Protein AF-A0A959HYN8-F1 (afdb_monomer_lite)

Secondary structure (DSSP, 8-state):
-HHHHHHHHHHHHHHHHTS-----TTHHHHHHHHHHHGGGS-HHHHHHHHHTHHHHHHHTTHHHHGGGTSTTTGGGG---GGGG--TT-TTS-SSHHHHHHHH--EEEE-TTSPEEEEEEE-TTSSS-EEE---TT--

Sequence (138 aa):
MKFTFLSGIAIILTLLCLQATRPTWGFFGHRRINRLAVFTLPPEMGAFFKKNIEYITEHAVDPDKRRYSTRHEAVRHYIDIDHWGTYPFPEVPRNWTDALIKYATVNLVTGRGDTLILHADTLGGAQPVFNFRDSESG

Foldseek 3Di:
DVVVVVVVVVVVVVVVVPPDPDPDDALVNLLVVQLVVLVVDDPVCNVVCVVCSVVSSNCSRVLVVCCPVDVPSVVVPDDPCVVQHDPVNPVDDPDPVVVCLQPPWDWDQDPVRDIAIWDQDPPPPDDTDTDGDGPPDD

pLDDT: mean 80.72, std 16.79, range [36.53, 98.31]

Radius of gyration: 27.03 Å; chains: 1; bounding box: 47×52×81 Å

Structure (mmCIF, N/CA/C/O backbone):
data_AF-A0A959HYN8-F1
#
_entry.id   AF-A0A959HYN8-F1
#
loop_
_atom_site.group_PDB
_atom_site.id
_atom_site.type_symbol
_atom_site.label_atom_id
_atom_site.label_alt_id
_atom_site.label_comp_id
_atom_site.label_asym_id
_atom_site.label_entity_id
_atom_site.label_seq_id
_atom_site.pdbx_PDB_ins_code
_atom_site.Cartn_x
_atom_site.Cartn_y
_atom_site.Cartn_z
_atom_site.occupancy
_atom_site.B_iso_or_equiv
_atom_site.auth_seq_id
_atom_site.auth_comp_id
_atom_site.auth_asym_id
_atom_site.auth_atom_id
_atom_site.pdbx_PDB_model_num
ATOM 1 N N . MET A 1 1 ? 23.048 23.778 43.380 1.00 58.38 1 MET A N 1
ATOM 2 C CA . MET A 1 1 ? 22.901 22.316 43.173 1.00 58.38 1 MET A CA 1
ATOM 3 C C . MET A 1 1 ? 21.459 21.844 42.949 1.00 58.38 1 MET A C 1
ATOM 5 O O . MET A 1 1 ? 21.280 20.987 42.101 1.00 58.38 1 MET A O 1
ATOM 9 N N . LYS A 1 2 ? 20.421 22.374 43.626 1.00 55.03 2 LYS A N 1
ATOM 10 C CA . LYS A 1 2 ? 19.020 21.931 43.405 1.00 55.03 2 LYS A CA 1
ATOM 11 C C . LYS A 1 2 ? 18.404 22.405 42.069 1.00 55.03 2 LYS A C 1
ATOM 13 O O . LYS A 1 2 ? 17.740 21.626 41.398 1.00 55.03 2 LYS A O 1
ATOM 18 N N . PHE A 1 3 ? 18.683 23.640 41.640 1.00 59.66 3 PHE A N 1
ATOM 19 C CA . PHE A 1 3 ? 18.139 24.211 40.391 1.00 59.66 3 PHE A CA 1
ATOM 20 C C . PHE A 1 3 ? 18.702 23.584 39.106 1.00 59.66 3 PHE A C 1
ATOM 22 O O . PHE A 1 3 ? 17.969 23.386 38.144 1.00 59.66 3 PHE A O 1
ATOM 29 N N . THR A 1 4 ? 19.982 23.205 39.095 1.00 65.75 4 THR A N 1
ATOM 30 C CA . THR A 1 4 ? 20.610 22.506 37.960 1.00 65.75 4 THR A CA 1
ATOM 31 C C . THR A 1 4 ? 20.060 21.088 37.788 1.00 65.75 4 THR A C 1
ATOM 33 O O . THR A 1 4 ? 19.936 20.610 36.666 1.00 65.75 4 THR A O 1
ATOM 36 N N . PHE A 1 5 ? 19.666 20.442 38.889 1.00 69.44 5 PHE A N 1
ATOM 37 C CA . PHE A 1 5 ? 19.056 19.112 38.883 1.00 69.44 5 PHE A CA 1
ATOM 38 C C . PHE A 1 5 ? 17.621 19.141 38.332 1.00 69.44 5 PHE A C 1
ATOM 40 O O . PHE A 1 5 ? 17.263 18.330 37.484 1.00 69.44 5 PHE A O 1
ATOM 47 N N . LEU A 1 6 ? 16.824 20.134 38.747 1.00 74.00 6 LEU A N 1
ATOM 48 C CA . LEU A 1 6 ? 15.472 20.372 38.224 1.00 74.00 6 LEU A CA 1
ATOM 49 C C . LEU A 1 6 ? 15.481 20.711 36.727 1.00 74.00 6 LEU A C 1
ATOM 51 O O . LEU A 1 6 ? 14.661 20.187 35.977 1.00 74.00 6 LEU A O 1
ATOM 55 N N . SER A 1 7 ? 16.439 21.530 36.286 1.00 75.25 7 SER A N 1
ATOM 56 C CA . SER A 1 7 ? 16.604 21.865 34.867 1.00 75.25 7 SER A CA 1
ATOM 57 C C . SER A 1 7 ? 17.009 20.640 34.032 1.00 75.25 7 SER A C 1
ATOM 59 O O . SER A 1 7 ? 16.455 20.408 32.962 1.00 75.25 7 SER A O 1
ATOM 61 N N . GLY A 1 8 ? 17.892 19.780 34.558 1.00 81.75 8 GLY A N 1
ATOM 62 C CA . GLY A 1 8 ? 18.250 18.510 33.917 1.00 81.75 8 GLY A CA 1
ATOM 63 C C . GLY A 1 8 ? 17.066 17.547 33.770 1.00 81.75 8 GLY A C 1
ATOM 64 O O . GLY A 1 8 ? 16.876 16.971 32.701 1.00 81.75 8 GLY A O 1
ATOM 65 N N . ILE A 1 9 ? 16.222 17.425 34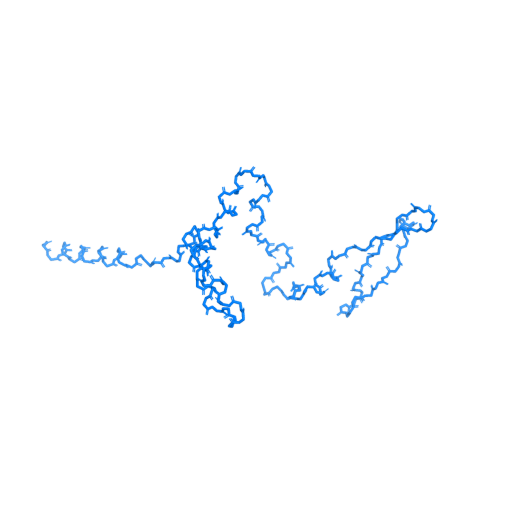.801 1.00 86.38 9 ILE A N 1
ATOM 66 C CA . ILE A 1 9 ? 14.994 16.612 34.744 1.00 86.38 9 ILE A CA 1
ATOM 67 C C . ILE A 1 9 ? 14.013 17.177 33.710 1.00 86.38 9 ILE A C 1
ATOM 69 O O . ILE A 1 9 ? 13.461 16.418 32.916 1.00 86.38 9 ILE A O 1
ATOM 73 N N . ALA A 1 10 ? 13.822 18.499 33.671 1.00 86.50 10 ALA A N 1
ATOM 74 C CA . ALA A 1 10 ? 12.942 19.144 32.698 1.00 86.50 10 ALA A CA 1
ATOM 75 C C . ALA A 1 10 ? 13.413 18.917 31.251 1.00 86.50 10 ALA A C 1
ATOM 77 O O . ALA A 1 10 ? 12.594 18.633 30.376 1.00 86.50 10 ALA A O 1
ATOM 78 N N . ILE A 1 11 ? 14.725 18.966 31.000 1.00 88.06 11 ILE A N 1
ATOM 79 C CA . ILE A 1 11 ? 15.310 18.673 29.683 1.00 88.06 11 ILE A CA 1
ATOM 80 C C . ILE A 1 11 ? 15.091 17.204 29.301 1.00 88.06 11 ILE A C 1
ATOM 82 O O . ILE A 1 11 ? 14.666 16.928 28.182 1.00 88.06 11 I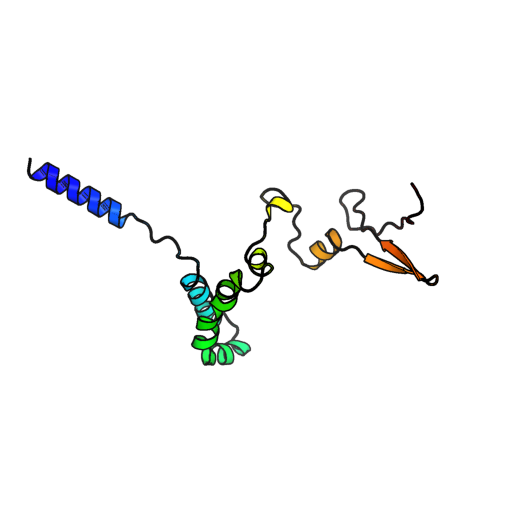LE A O 1
ATOM 86 N N . ILE A 1 12 ? 15.306 16.261 30.225 1.00 87.12 12 ILE A N 1
ATOM 87 C CA . ILE A 1 12 ? 15.072 14.826 29.984 1.00 87.12 12 ILE A CA 1
ATOM 88 C C . ILE A 1 12 ? 13.594 14.548 29.676 1.00 87.12 12 ILE A C 1
ATOM 90 O O . ILE A 1 12 ? 13.293 13.843 28.716 1.00 87.12 12 ILE A O 1
ATOM 94 N N . LEU A 1 13 ? 12.669 15.134 30.442 1.00 84.19 13 LEU A N 1
ATOM 95 C CA . LEU A 1 13 ? 11.226 15.000 30.208 1.00 84.19 13 LEU A CA 1
ATOM 96 C C . LEU A 1 13 ? 10.804 15.606 28.866 1.00 84.19 13 LEU A C 1
ATOM 98 O O . LEU A 1 13 ? 9.992 15.023 28.151 1.00 84.19 13 LEU A O 1
ATOM 102 N N . THR A 1 14 ? 11.397 16.738 28.489 1.00 81.38 14 THR A N 1
ATOM 103 C CA . THR A 1 14 ? 11.157 17.373 27.189 1.00 81.38 14 THR A CA 1
ATOM 104 C C . THR A 1 14 ? 11.668 16.486 26.050 1.00 81.38 14 THR A C 1
ATOM 106 O O . THR A 1 14 ? 10.930 16.228 25.106 1.00 81.38 14 THR A O 1
ATOM 109 N N . LEU A 1 15 ? 12.877 15.926 26.160 1.00 81.12 15 LEU A N 1
ATOM 110 C CA . LEU A 1 15 ? 13.441 14.999 25.168 1.00 81.12 15 LEU A CA 1
ATOM 111 C C . LEU A 1 15 ? 12.642 13.689 25.041 1.00 81.12 15 LEU A C 1
ATOM 113 O O . LEU A 1 15 ? 12.511 13.164 23.938 1.00 81.12 15 LEU A O 1
ATOM 117 N N . LEU A 1 16 ? 12.074 13.181 26.140 1.00 79.38 16 LEU A N 1
ATOM 118 C CA . LEU A 1 16 ? 11.159 12.033 26.132 1.00 79.38 16 LEU A CA 1
ATOM 119 C C . LEU A 1 16 ? 9.838 12.356 25.418 1.00 79.38 16 LEU A C 1
ATOM 121 O O . LEU A 1 16 ? 9.371 11.550 24.618 1.00 79.38 16 LEU A O 1
ATOM 125 N N . CYS A 1 17 ? 9.268 13.543 25.642 1.00 74.62 17 CYS A N 1
ATOM 126 C CA . CYS A 1 17 ? 8.079 14.011 24.920 1.00 74.62 17 CYS A CA 1
ATOM 127 C C . CYS A 1 17 ? 8.343 14.292 23.430 1.00 74.62 17 CYS A C 1
ATOM 129 O O . CYS A 1 17 ? 7.424 14.187 22.621 1.00 74.62 17 CYS A O 1
ATOM 131 N N . LEU A 1 18 ? 9.583 14.625 23.050 1.00 68.81 18 LEU A N 1
ATOM 132 C CA . LEU A 1 18 ? 9.992 14.825 21.654 1.00 68.81 18 LEU A CA 1
ATOM 133 C C . LEU A 1 18 ? 10.227 13.517 20.885 1.00 68.81 18 LEU A C 1
ATOM 135 O O . LEU A 1 18 ? 10.558 13.572 19.697 1.00 68.81 18 LEU A O 1
ATOM 139 N N . GLN A 1 19 ? 10.032 12.345 21.501 1.00 66.56 19 GLN A N 1
ATOM 140 C CA . GLN A 1 19 ? 9.941 11.100 20.742 1.00 66.56 19 GLN A CA 1
ATOM 141 C C . GLN A 1 19 ? 8.653 11.112 19.917 1.00 66.56 19 GLN A C 1
ATOM 143 O O . GLN A 1 19 ? 7.597 10.647 20.338 1.00 66.56 19 GLN A O 1
ATOM 148 N N . ALA A 1 20 ? 8.768 11.705 18.730 1.00 60.47 20 ALA A N 1
ATOM 149 C CA . ALA A 1 20 ? 7.727 11.803 17.734 1.00 60.47 20 ALA A CA 1
ATOM 150 C C . ALA A 1 20 ? 7.030 10.451 17.566 1.00 60.47 20 ALA A C 1
ATOM 152 O O . ALA A 1 20 ? 7.676 9.411 17.397 1.00 60.47 20 ALA A O 1
ATOM 153 N N . THR A 1 21 ? 5.701 10.488 17.589 1.00 62.69 21 THR A N 1
ATOM 154 C CA . THR A 1 21 ? 4.819 9.378 17.251 1.00 62.69 21 THR A CA 1
ATOM 155 C C . THR A 1 21 ? 5.088 8.960 15.810 1.00 62.69 21 THR A C 1
ATOM 157 O O . THR A 1 21 ? 4.474 9.444 14.861 1.00 62.69 21 THR A O 1
ATOM 160 N N . ARG A 1 22 ? 6.068 8.073 15.615 1.00 59.81 22 ARG A N 1
ATOM 161 C CA . ARG A 1 22 ? 6.304 7.472 14.305 1.00 59.81 22 ARG A CA 1
ATOM 162 C C . ARG A 1 22 ? 5.004 6.787 13.881 1.00 59.81 22 ARG A C 1
ATOM 164 O O . ARG A 1 22 ? 4.405 6.110 14.720 1.00 59.81 22 ARG A O 1
ATOM 171 N N . PRO A 1 23 ? 4.555 6.939 12.623 1.00 59.59 23 PRO A N 1
ATOM 172 C CA . PRO A 1 23 ? 3.427 6.166 12.130 1.00 59.59 23 PRO A CA 1
ATOM 173 C C . PRO A 1 23 ? 3.724 4.687 12.376 1.00 59.59 23 PRO A C 1
ATOM 175 O O . PRO A 1 23 ? 4.703 4.134 11.870 1.00 59.59 23 PRO A O 1
ATOM 178 N N . THR A 1 24 ? 2.920 4.069 13.236 1.00 65.56 24 THR A N 1
ATOM 179 C CA . THR A 1 24 ? 3.062 2.665 13.595 1.00 65.56 24 THR A CA 1
ATOM 180 C C . THR A 1 24 ? 2.480 1.828 12.466 1.00 65.56 24 THR A C 1
ATOM 182 O O . 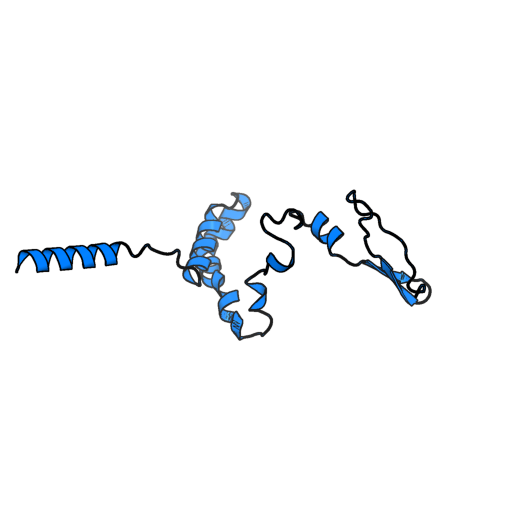THR A 1 24 ? 1.294 1.499 12.420 1.00 65.56 24 THR A O 1
ATOM 185 N N . TRP A 1 25 ? 3.342 1.515 11.505 1.00 73.31 25 TRP A N 1
ATOM 186 C CA . TRP A 1 25 ? 3.092 0.473 10.517 1.00 73.31 25 TRP A CA 1
ATOM 187 C C . TRP A 1 25 ? 3.020 -0.910 11.189 1.00 73.31 25 TRP A C 1
ATOM 189 O O . TRP A 1 25 ? 3.311 -1.065 12.378 1.00 73.31 25 TRP A O 1
ATOM 199 N N . GLY A 1 26 ? 2.586 -1.921 10.437 1.00 84.44 26 GLY A N 1
ATOM 200 C CA . GLY A 1 26 ? 2.248 -3.247 10.956 1.00 84.44 26 GLY A CA 1
ATOM 201 C C . GLY A 1 26 ? 0.748 -3.386 11.205 1.00 84.44 26 GLY A C 1
ATOM 202 O O . GLY A 1 26 ? -0.064 -2.693 10.587 1.00 84.44 26 GLY A O 1
ATOM 203 N N . PHE A 1 27 ? 0.352 -4.278 12.114 1.00 90.81 27 PHE A N 1
ATOM 204 C CA . PHE A 1 27 ? -1.052 -4.690 12.230 1.00 90.81 27 PHE A CA 1
ATOM 205 C C . PHE A 1 27 ? -2.021 -3.534 12.504 1.00 90.81 27 PHE A C 1
ATOM 207 O O . PHE A 1 27 ? -3.132 -3.508 11.974 1.00 90.81 27 PHE A O 1
ATOM 214 N N . PHE A 1 28 ? -1.598 -2.555 13.303 1.00 92.19 28 PHE A N 1
ATOM 215 C CA . PHE A 1 28 ? -2.391 -1.358 13.567 1.00 92.19 28 PHE A CA 1
ATOM 216 C C . PHE A 1 28 ? -2.600 -0.514 12.302 1.00 92.19 28 PHE A C 1
ATOM 218 O O . PHE A 1 28 ? -3.735 -0.148 11.999 1.00 92.19 28 PHE A O 1
ATOM 225 N N . GLY A 1 29 ? -1.530 -0.251 11.545 1.00 92.88 29 GLY A N 1
ATOM 226 C CA . GLY A 1 29 ? -1.584 0.516 10.301 1.00 92.88 29 GLY A CA 1
ATOM 227 C C . GLY A 1 29 ? -2.518 -0.118 9.270 1.00 92.88 29 GLY A C 1
ATOM 228 O O . GLY A 1 29 ? -3.427 0.551 8.779 1.00 92.88 29 GLY A O 1
ATOM 229 N N . HIS A 1 30 ? -2.376 -1.424 9.021 1.00 94.19 30 HIS A N 1
ATOM 230 C CA . HIS A 1 30 ? -3.240 -2.158 8.086 1.00 94.19 30 HIS A CA 1
ATOM 231 C C . HIS A 1 30 ? -4.724 -2.064 8.464 1.00 94.19 30 HIS A C 1
ATOM 233 O O . HIS A 1 30 ? -5.561 -1.752 7.611 1.00 94.19 30 HIS A O 1
ATOM 239 N N . ARG A 1 31 ? -5.046 -2.252 9.753 1.00 95.94 31 ARG A N 1
ATOM 240 C CA . ARG A 1 31 ? -6.408 -2.095 10.291 1.00 95.94 31 ARG A CA 1
ATOM 241 C C . ARG A 1 31 ? -6.924 -0.672 10.102 1.00 95.94 31 ARG A C 1
ATOM 243 O O . ARG A 1 31 ? -8.036 -0.470 9.618 1.00 95.94 31 ARG A O 1
ATOM 250 N N . ARG A 1 32 ? -6.120 0.327 10.476 1.00 95.50 32 ARG A N 1
ATOM 251 C CA . ARG A 1 32 ? -6.519 1.737 10.433 1.00 95.50 32 ARG A CA 1
ATOM 252 C C . ARG A 1 32 ? -6.792 2.201 9.005 1.00 95.50 32 ARG A C 1
ATOM 254 O O . ARG A 1 32 ? -7.814 2.846 8.789 1.00 95.50 32 ARG A O 1
ATOM 261 N N . ILE A 1 33 ? -5.927 1.850 8.054 1.00 95.75 33 ILE A N 1
ATOM 262 C CA . ILE A 1 33 ? -6.091 2.198 6.637 1.00 95.75 33 ILE A CA 1
ATOM 263 C C . ILE A 1 33 ? -7.369 1.572 6.079 1.00 95.75 33 ILE A C 1
ATOM 265 O O . ILE A 1 33 ? -8.195 2.295 5.531 1.00 95.75 33 ILE A O 1
ATOM 269 N N . ASN A 1 34 ? -7.585 0.267 6.284 1.00 97.12 34 ASN A N 1
ATOM 270 C CA . ASN A 1 34 ? -8.786 -0.411 5.781 1.00 97.12 34 ASN A CA 1
ATOM 271 C C . ASN A 1 34 ? -10.070 0.177 6.376 1.00 97.12 34 ASN A C 1
ATOM 273 O O . ASN A 1 34 ? -11.021 0.441 5.643 1.00 97.12 34 ASN A O 1
ATOM 277 N N . ARG A 1 35 ? -10.085 0.470 7.684 1.00 97.56 35 ARG A N 1
ATOM 278 C CA . ARG A 1 35 ? -11.242 1.107 8.328 1.00 97.56 35 ARG A CA 1
ATOM 279 C C . ARG A 1 35 ? -11.545 2.479 7.727 1.00 97.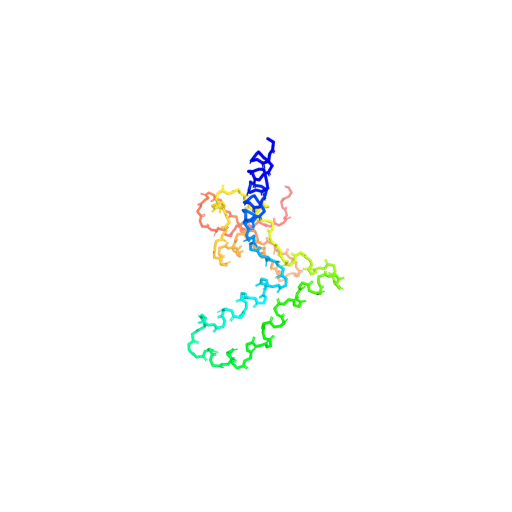56 35 ARG A C 1
ATOM 281 O O . ARG A 1 35 ? -12.707 2.800 7.507 1.00 97.56 35 ARG A O 1
ATOM 288 N N . LEU A 1 36 ? -10.519 3.296 7.481 1.00 97.62 36 LEU A N 1
ATOM 289 C CA . LEU A 1 36 ? -10.693 4.636 6.917 1.00 97.62 36 LEU A CA 1
ATOM 290 C C . LEU A 1 36 ? -11.090 4.603 5.436 1.00 97.62 36 LEU A C 1
ATOM 292 O O . LEU A 1 36 ? -11.925 5.406 5.028 1.00 97.62 36 LEU A O 1
ATOM 296 N N . ALA A 1 37 ? -10.568 3.650 4.660 1.00 97.56 37 ALA A N 1
ATOM 297 C CA . ALA A 1 37 ? -10.896 3.480 3.244 1.00 97.56 37 ALA A CA 1
ATOM 298 C C . ALA A 1 37 ? -12.399 3.254 3.010 1.00 97.56 37 ALA A C 1
ATOM 300 O O . ALA A 1 37 ? -12.956 3.745 2.034 1.00 97.56 37 ALA A O 1
ATOM 301 N N . VAL A 1 38 ? -13.103 2.598 3.940 1.00 98.00 38 VAL A N 1
ATOM 302 C CA . VAL A 1 38 ? -14.565 2.422 3.854 1.00 98.00 38 VAL A CA 1
ATOM 303 C C . VAL A 1 38 ? -15.316 3.761 3.786 1.00 98.00 38 VAL A C 1
ATOM 305 O O . VAL A 1 38 ? -16.376 3.845 3.164 1.00 98.00 38 VAL A O 1
ATOM 308 N N . PHE A 1 39 ? -14.775 4.826 4.382 1.00 97.31 39 PHE A N 1
ATOM 309 C CA . PHE A 1 39 ? -15.385 6.159 4.354 1.00 97.31 39 PHE A CA 1
ATOM 310 C C . PHE A 1 39 ? -15.050 6.965 3.094 1.00 97.31 39 PHE A C 1
ATOM 312 O O . PHE A 1 39 ? -15.669 8.003 2.878 1.00 97.31 39 PHE A O 1
ATOM 319 N N . THR A 1 40 ? -14.116 6.495 2.264 1.00 97.56 40 THR A N 1
ATOM 320 C CA . THR A 1 40 ? -13.759 7.126 0.982 1.00 97.56 40 THR A CA 1
ATOM 321 C C . THR A 1 40 ? -14.443 6.456 -0.211 1.00 97.56 40 THR A C 1
ATOM 323 O O . THR A 1 40 ? -14.209 6.853 -1.349 1.00 97.56 40 THR A O 1
ATOM 326 N N . LEU A 1 41 ? -15.253 5.419 0.028 1.00 97.31 41 LEU A N 1
ATOM 327 C CA . LEU A 1 41 ? -15.970 4.696 -1.019 1.00 97.31 41 LEU A CA 1
ATOM 328 C C . LEU A 1 41 ? -17.158 5.502 -1.565 1.00 97.31 41 LEU A C 1
ATOM 330 O O . LEU A 1 41 ? -17.803 6.235 -0.806 1.00 97.31 41 LEU A O 1
ATOM 334 N N . PRO A 1 42 ? -17.501 5.316 -2.853 1.00 97.50 42 PRO A N 1
ATOM 335 C CA . PRO A 1 42 ? -18.691 5.918 -3.436 1.00 97.50 42 PRO A CA 1
ATOM 336 C C . PRO A 1 42 ? -19.973 5.360 -2.778 1.00 97.50 42 PRO A C 1
ATOM 338 O O . PRO A 1 42 ? -19.955 4.238 -2.246 1.00 97.50 42 PRO A O 1
ATOM 341 N N . PRO A 1 43 ? -21.090 6.115 -2.770 1.00 94.06 43 PRO A N 1
ATOM 342 C CA . PRO A 1 43 ? -22.315 5.745 -2.053 1.00 94.06 43 PRO A CA 1
ATOM 343 C C . PRO A 1 43 ? -22.862 4.353 -2.397 1.00 94.06 43 PRO A C 1
ATOM 345 O O . PRO A 1 43 ? -23.327 3.643 -1.504 1.00 94.06 43 PRO A O 1
ATOM 348 N N . GLU A 1 44 ? -22.744 3.943 -3.660 1.00 96.12 44 GLU A N 1
ATOM 349 C CA . GLU A 1 44 ? -23.224 2.667 -4.200 1.00 96.12 44 GLU A CA 1
ATOM 350 C C . GLU A 1 44 ? -22.530 1.465 -3.542 1.00 96.12 44 GLU A C 1
ATOM 352 O O . GLU A 1 44 ? -23.135 0.410 -3.365 1.00 96.12 44 GLU A O 1
ATOM 357 N N . MET A 1 45 ? -21.268 1.628 -3.128 1.00 95.94 45 MET A N 1
ATOM 358 C CA . MET A 1 45 ? -20.487 0.597 -2.435 1.00 95.94 45 MET A CA 1
ATOM 359 C C . MET A 1 45 ? -20.488 0.796 -0.915 1.00 95.94 45 MET A C 1
ATOM 361 O O . MET A 1 45 ? -20.437 -0.171 -0.149 1.00 95.94 45 MET A O 1
ATOM 365 N N . GLY A 1 46 ? -20.551 2.049 -0.457 1.00 95.62 46 GLY A N 1
ATOM 366 C CA . GLY A 1 46 ? -20.346 2.419 0.941 1.00 95.62 46 GLY A CA 1
ATOM 367 C C . GLY A 1 46 ? -21.305 1.730 1.915 1.00 95.62 46 GLY A C 1
ATOM 368 O O . GLY A 1 46 ? -20.882 1.351 3.005 1.00 95.62 46 GLY A O 1
ATOM 369 N N . ALA A 1 47 ? -22.569 1.515 1.533 1.00 95.81 47 ALA A N 1
ATOM 370 C CA . ALA A 1 47 ? -23.552 0.839 2.387 1.00 95.81 47 ALA A CA 1
ATOM 371 C C . ALA A 1 47 ? -23.121 -0.593 2.760 1.00 95.81 47 ALA A C 1
ATOM 373 O O . ALA A 1 47 ? -23.180 -0.978 3.930 1.00 95.81 47 ALA A O 1
ATOM 374 N N . PHE A 1 48 ? -22.626 -1.361 1.784 1.00 97.44 48 PHE A N 1
ATOM 375 C CA . PHE A 1 48 ? -22.152 -2.727 2.003 1.00 97.44 48 PHE A CA 1
ATOM 376 C C . PHE A 1 48 ? -20.907 -2.758 2.897 1.00 97.44 48 PHE A C 1
ATOM 378 O O . PHE A 1 48 ? -20.860 -3.506 3.874 1.00 97.44 48 PHE A O 1
ATOM 385 N N . PHE A 1 49 ? -19.907 -1.925 2.604 1.00 98.12 49 PHE A N 1
ATOM 386 C CA . PHE A 1 49 ? -18.644 -1.944 3.344 1.00 98.12 49 PHE A CA 1
ATOM 387 C C . PHE A 1 49 ? -18.770 -1.376 4.759 1.00 98.12 49 PHE A C 1
ATOM 389 O O . PHE A 1 49 ? -18.146 -1.906 5.673 1.00 98.12 49 PHE A O 1
ATOM 396 N N . LYS A 1 50 ? -19.621 -0.364 4.982 1.00 97.50 50 LYS A N 1
ATOM 397 C CA . LYS A 1 50 ? -19.904 0.152 6.333 1.00 97.50 50 LYS A CA 1
ATOM 398 C C . LYS A 1 50 ? -20.559 -0.902 7.220 1.00 97.50 50 LYS A C 1
ATOM 400 O O . LYS A 1 50 ? -20.201 -1.000 8.386 1.00 97.50 50 LYS A O 1
ATOM 405 N N . LYS A 1 51 ? -21.467 -1.720 6.672 1.00 97.88 51 LYS A N 1
ATOM 406 C CA . LYS A 1 51 ? -22.089 -2.837 7.405 1.00 97.88 51 LYS A CA 1
ATOM 407 C C . LYS A 1 51 ? -21.072 -3.907 7.832 1.00 97.88 51 LYS A C 1
ATOM 409 O O . LYS A 1 51 ? -21.301 -4.589 8.822 1.00 97.88 51 LYS A O 1
ATOM 414 N N . ASN A 1 52 ? -19.968 -4.050 7.096 1.00 98.25 52 ASN A N 1
ATOM 415 C CA . ASN A 1 52 ? -18.942 -5.077 7.312 1.00 98.25 52 ASN A CA 1
ATOM 416 C C . ASN A 1 52 ? -17.590 -4.484 7.752 1.00 98.25 52 ASN A C 1
ATOM 418 O O . ASN A 1 52 ? -16.540 -5.105 7.563 1.00 98.25 52 ASN A O 1
ATOM 422 N N . ILE A 1 53 ? -17.591 -3.266 8.303 1.00 98.25 53 ILE A N 1
ATOM 423 C CA . ILE A 1 53 ? -16.360 -2.509 8.545 1.00 98.25 53 ILE A CA 1
ATOM 424 C C . ILE A 1 53 ? -15.474 -3.170 9.606 1.00 98.25 53 ILE A C 1
ATOM 426 O O . ILE A 1 53 ? -14.251 -3.142 9.481 1.00 98.25 53 ILE A O 1
ATOM 430 N N . GLU A 1 54 ? -16.051 -3.814 10.619 1.00 98.31 54 GLU A N 1
ATOM 431 C CA . GLU A 1 54 ? -15.319 -4.595 11.621 1.00 98.31 54 GLU A CA 1
ATOM 432 C C . GLU A 1 54 ? -14.588 -5.775 10.973 1.00 98.31 54 GLU A C 1
ATOM 434 O O . GLU A 1 54 ? -13.382 -5.916 11.171 1.00 98.31 54 GLU A O 1
ATOM 439 N N . TYR A 1 55 ? -15.285 -6.547 10.132 1.00 98.25 55 TYR A N 1
ATOM 440 C CA . TYR A 1 55 ? -14.729 -7.715 9.447 1.00 98.25 55 TYR A CA 1
ATOM 441 C C . TYR A 1 55 ? -13.536 -7.331 8.562 1.00 98.25 55 TYR A C 1
ATOM 443 O O . TYR A 1 55 ? -12.429 -7.835 8.746 1.00 98.25 55 TYR A O 1
ATOM 451 N N . ILE A 1 56 ? -13.714 -6.375 7.643 1.00 97.50 56 ILE A N 1
ATOM 452 C CA . ILE A 1 56 ? -12.627 -5.971 6.735 1.00 97.50 56 ILE A CA 1
ATOM 453 C C . ILE A 1 56 ? -11.448 -5.351 7.504 1.00 97.50 56 ILE A C 1
ATOM 455 O O . ILE A 1 56 ? -10.293 -5.537 7.129 1.00 97.50 56 ILE A O 1
ATOM 459 N N . THR A 1 57 ? -11.724 -4.653 8.615 1.00 97.81 57 THR A N 1
ATOM 460 C CA . THR A 1 57 ? -10.681 -4.106 9.488 1.00 97.81 57 THR A CA 1
ATOM 461 C C . THR A 1 57 ? -9.884 -5.237 10.131 1.00 97.81 57 THR A C 1
ATOM 463 O O . THR A 1 57 ? -8.660 -5.232 10.054 1.00 97.81 57 THR A O 1
ATOM 466 N N . GLU A 1 58 ? -10.543 -6.210 10.759 1.00 97.38 58 GLU A N 1
ATOM 467 C CA . GLU A 1 58 ? -9.876 -7.299 11.477 1.00 97.38 58 GLU A CA 1
ATOM 468 C C . GLU A 1 58 ? -9.022 -8.181 10.557 1.00 97.38 58 GLU A C 1
ATOM 470 O O . GLU A 1 58 ? -7.890 -8.521 10.920 1.00 97.38 58 GLU A O 1
ATOM 475 N N . HIS A 1 59 ? -9.534 -8.471 9.359 1.00 97.31 59 HIS A N 1
ATOM 476 C CA . HIS A 1 59 ? -8.890 -9.309 8.348 1.00 97.31 59 HIS A CA 1
ATOM 477 C C . HIS A 1 59 ? -7.828 -8.574 7.505 1.00 97.31 59 HIS A C 1
ATOM 479 O O . HIS A 1 59 ? -7.092 -9.206 6.747 1.00 97.31 59 HIS A O 1
ATOM 485 N N . ALA A 1 60 ? -7.653 -7.257 7.682 1.00 96.38 60 ALA A N 1
ATOM 486 C CA . ALA A 1 60 ? -6.646 -6.457 6.971 1.00 96.38 60 ALA A CA 1
ATOM 487 C C . ALA A 1 60 ? -5.191 -6.925 7.186 1.00 96.38 60 ALA A C 1
ATOM 489 O O . ALA A 1 60 ? -4.301 -6.551 6.428 1.00 96.38 60 ALA A O 1
ATOM 490 N N . VAL A 1 61 ? -4.942 -7.707 8.239 1.00 94.69 61 VAL A N 1
ATOM 491 C CA . VAL A 1 61 ? -3.608 -8.171 8.660 1.00 94.69 61 VAL A CA 1
ATOM 492 C C . VAL A 1 61 ? -3.345 -9.634 8.327 1.00 94.69 61 VAL A C 1
ATOM 494 O O . VAL A 1 61 ? -2.272 -10.155 8.620 1.00 94.69 61 VAL A O 1
ATOM 497 N N . ASP A 1 62 ? -4.321 -10.327 7.752 1.00 94.44 62 ASP A N 1
ATOM 498 C CA . ASP A 1 62 ? -4.195 -11.750 7.456 1.00 94.44 62 ASP A CA 1
ATOM 499 C C . ASP A 1 62 ? -3.066 -12.087 6.468 1.00 94.44 62 ASP A C 1
ATOM 501 O O . ASP A 1 62 ? -2.414 -13.113 6.685 1.00 94.44 62 ASP A O 1
ATOM 505 N N . PRO A 1 63 ? -2.761 -11.257 5.443 1.00 91.12 63 PRO A N 1
ATOM 506 C CA . PRO A 1 63 ? -1.559 -11.433 4.623 1.00 91.12 63 PRO A CA 1
ATOM 507 C C . PRO A 1 63 ? -0.266 -11.453 5.443 1.00 91.12 63 PRO A C 1
ATOM 509 O O . PRO A 1 63 ? 0.537 -12.381 5.328 1.00 91.12 63 PRO A O 1
ATOM 512 N N . ASP A 1 64 ? -0.113 -10.515 6.375 1.00 90.19 64 ASP A N 1
ATOM 513 C CA . ASP A 1 64 ? 1.066 -10.476 7.236 1.00 90.19 64 ASP A CA 1
ATOM 514 C C . ASP A 1 64 ? 1.107 -11.648 8.226 1.00 90.19 64 ASP A C 1
ATOM 516 O O . ASP A 1 64 ? 2.179 -12.196 8.486 1.00 90.19 64 ASP A O 1
ATOM 520 N N . LYS A 1 65 ? -0.041 -12.082 8.768 1.00 90.12 65 LYS A N 1
ATOM 521 C CA . LYS A 1 65 ? -0.104 -13.252 9.665 1.00 90.12 65 LYS A CA 1
ATOM 522 C C . LYS A 1 65 ? 0.358 -14.530 8.964 1.00 90.12 65 LYS A C 1
ATOM 524 O O . LYS A 1 65 ? 1.048 -15.347 9.570 1.00 90.12 65 LYS A O 1
ATOM 529 N N . ARG A 1 66 ? -0.001 -14.706 7.687 1.00 89.75 66 ARG A N 1
ATOM 530 C CA . ARG A 1 66 ? 0.385 -15.881 6.885 1.00 89.75 66 ARG A CA 1
ATOM 531 C C . ARG A 1 66 ? 1.758 -15.732 6.214 1.00 89.75 66 ARG A C 1
ATOM 533 O O . ARG A 1 66 ? 2.188 -16.629 5.494 1.00 89.75 66 ARG A O 1
ATOM 540 N N . ARG A 1 67 ? 2.493 -14.647 6.487 1.00 84.50 67 ARG A N 1
ATOM 541 C CA . ARG A 1 67 ? 3.839 -14.399 5.942 1.00 84.50 67 ARG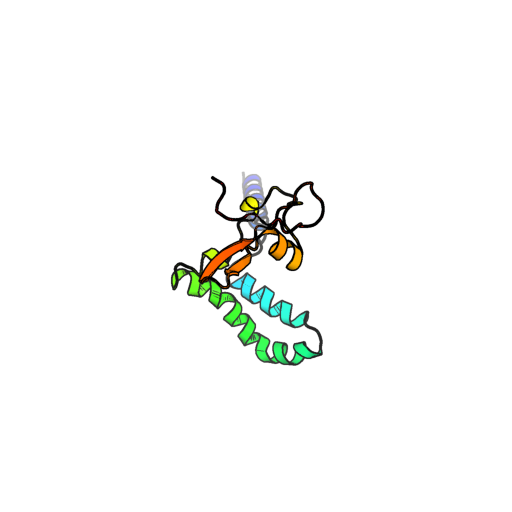 A CA 1
ATOM 542 C C . ARG A 1 67 ? 4.793 -15.582 6.122 1.00 84.50 67 ARG A C 1
ATOM 544 O O . ARG A 1 67 ? 5.599 -15.845 5.238 1.00 84.50 67 ARG A O 1
ATOM 551 N N . TYR A 1 68 ? 4.714 -16.271 7.261 1.00 79.62 68 TYR A N 1
ATOM 552 C CA . TYR A 1 68 ? 5.589 -17.402 7.587 1.00 79.62 68 TYR A CA 1
ATOM 553 C C . TYR A 1 68 ? 4.973 -18.767 7.274 1.00 79.62 68 TYR A C 1
ATOM 555 O O . TYR A 1 68 ? 5.661 -19.776 7.399 1.00 79.62 68 TYR A O 1
ATOM 563 N N . SER A 1 69 ? 3.701 -18.826 6.863 1.00 82.81 69 SER A N 1
ATOM 564 C CA . SER A 1 69 ? 3.072 -20.101 6.506 1.00 82.81 69 SER A CA 1
ATOM 565 C C . SER A 1 69 ? 3.455 -20.564 5.102 1.00 82.81 69 SER A C 1
ATOM 567 O O . SER A 1 69 ? 3.397 -21.757 4.820 1.00 82.81 69 SER A O 1
ATOM 569 N N . THR A 1 70 ? 3.882 -19.648 4.223 1.00 81.69 70 THR A N 1
ATOM 570 C CA . THR A 1 70 ? 4.385 -19.988 2.888 1.00 81.69 70 THR A CA 1
ATOM 571 C C . THR A 1 70 ? 5.612 -19.152 2.531 1.00 81.69 70 THR A C 1
ATOM 573 O O . THR A 1 70 ? 5.650 -17.944 2.756 1.00 81.69 70 THR A O 1
ATOM 576 N N . ARG A 1 71 ? 6.616 -19.782 1.908 1.00 79.44 71 ARG A N 1
ATOM 577 C CA . ARG A 1 71 ? 7.854 -19.108 1.472 1.00 79.44 71 ARG A CA 1
ATOM 578 C C . ARG A 1 71 ? 7.596 -17.957 0.489 1.00 79.44 71 ARG A C 1
ATOM 580 O O . ARG A 1 71 ? 8.388 -17.023 0.417 1.00 79.44 71 ARG A O 1
ATOM 587 N N . HIS A 1 72 ? 6.501 -18.027 -0.263 1.00 87.19 72 HIS A N 1
ATOM 588 C CA . HIS A 1 72 ? 6.179 -17.077 -1.327 1.00 87.19 72 HIS A CA 1
ATOM 589 C C . HIS A 1 72 ? 5.351 -15.875 -0.861 1.00 87.19 72 HIS A C 1
ATOM 591 O O . HIS A 1 72 ? 5.179 -14.942 -1.637 1.00 87.19 72 HIS A O 1
ATOM 597 N N . GLU A 1 73 ? 4.842 -15.859 0.374 1.00 89.94 73 GLU A N 1
ATOM 598 C CA . GLU A 1 73 ? 4.020 -14.733 0.830 1.00 89.94 73 GLU A CA 1
ATOM 599 C C . GLU A 1 73 ? 4.862 -13.502 1.164 1.00 89.94 73 GLU A C 1
ATOM 601 O O . GLU A 1 73 ? 4.486 -12.384 0.827 1.00 89.94 73 GLU A O 1
ATOM 606 N N . ALA A 1 74 ? 6.028 -13.689 1.785 1.00 85.81 74 ALA A N 1
ATOM 607 C CA . ALA A 1 74 ? 6.856 -12.573 2.237 1.00 85.81 74 ALA A CA 1
ATOM 608 C C . ALA A 1 74 ? 7.235 -11.600 1.107 1.00 85.81 74 ALA A C 1
ATOM 610 O O . ALA A 1 74 ? 7.242 -10.392 1.332 1.00 85.81 74 ALA A O 1
ATOM 611 N N . VAL A 1 75 ? 7.500 -12.118 -0.096 1.00 89.50 75 VAL A N 1
ATOM 612 C CA . VAL A 1 75 ? 7.887 -11.318 -1.271 1.00 89.50 75 VAL A CA 1
ATOM 613 C C . VAL A 1 75 ? 6.724 -10.543 -1.896 1.00 89.50 75 VAL A C 1
ATOM 615 O O . VAL A 1 75 ? 6.953 -9.699 -2.749 1.00 89.50 75 VAL A O 1
ATOM 618 N N . ARG A 1 76 ? 5.474 -10.794 -1.483 1.00 89.62 76 ARG A N 1
ATOM 619 C CA . ARG A 1 76 ? 4.288 -10.083 -1.993 1.00 89.62 76 ARG A CA 1
ATOM 620 C C . ARG A 1 76 ? 4.009 -8.762 -1.271 1.00 89.62 76 ARG A C 1
ATOM 622 O O . ARG A 1 76 ? 3.142 -8.014 -1.707 1.00 89.62 76 ARG A O 1
ATOM 629 N N . HIS A 1 77 ? 4.710 -8.477 -0.172 1.00 90.38 77 HIS A N 1
ATOM 630 C CA . HIS A 1 77 ? 4.473 -7.290 0.660 1.00 90.38 77 HIS A CA 1
ATOM 631 C C . HIS A 1 77 ? 5.362 -6.089 0.318 1.00 90.38 77 HIS A C 1
ATOM 633 O O . HIS A 1 77 ? 5.246 -5.043 0.953 1.00 90.38 77 HIS A O 1
ATOM 639 N N . TYR A 1 78 ? 6.257 -6.217 -0.657 1.00 90.62 78 TYR A N 1
ATOM 640 C CA . TYR A 1 78 ? 7.115 -5.127 -1.100 1.00 90.62 78 TYR A CA 1
ATOM 641 C C . TYR A 1 78 ? 7.422 -5.260 -2.589 1.00 90.62 78 TYR A C 1
ATOM 643 O O . TYR A 1 78 ? 7.296 -6.333 -3.174 1.00 90.62 78 TYR A O 1
ATOM 651 N N . ILE A 1 79 ? 7.841 -4.151 -3.184 1.00 89.00 79 ILE A N 1
ATOM 652 C CA . ILE A 1 79 ? 8.445 -4.109 -4.510 1.00 89.00 79 ILE A CA 1
ATOM 653 C C . ILE A 1 79 ? 9.821 -3.472 -4.363 1.00 89.00 79 ILE A C 1
ATOM 655 O O . ILE A 1 79 ? 9.958 -2.426 -3.731 1.00 89.00 79 ILE A O 1
ATOM 659 N N . ASP A 1 80 ? 10.835 -4.124 -4.921 1.00 91.25 80 ASP A N 1
ATOM 660 C CA . ASP A 1 80 ? 12.160 -3.534 -5.072 1.00 91.25 80 ASP A CA 1
ATOM 661 C C . ASP A 1 80 ? 12.162 -2.702 -6.359 1.00 91.25 80 ASP A C 1
ATOM 663 O O . ASP A 1 80 ? 12.339 -3.223 -7.461 1.00 91.25 80 ASP A O 1
ATOM 667 N N . ILE A 1 81 ? 11.817 -1.420 -6.227 1.00 90.06 81 ILE A N 1
ATOM 668 C CA . ILE A 1 81 ? 11.646 -0.532 -7.381 1.00 90.06 81 ILE A CA 1
ATOM 669 C C . ILE A 1 81 ? 12.986 -0.140 -8.017 1.00 90.06 81 ILE A C 1
ATOM 671 O O . ILE A 1 81 ? 13.028 0.115 -9.219 1.00 90.06 81 ILE A O 1
ATOM 675 N N . ASP A 1 82 ? 14.077 -0.178 -7.249 1.00 90.94 82 ASP A N 1
ATOM 676 C CA . ASP A 1 82 ? 15.426 0.151 -7.720 1.00 90.94 82 ASP A CA 1
ATOM 677 C C . ASP A 1 82 ? 15.949 -0.886 -8.729 1.00 90.94 82 ASP A C 1
ATOM 679 O O . ASP A 1 82 ? 16.835 -0.596 -9.531 1.00 90.94 82 ASP A O 1
ATOM 683 N N . HIS A 1 83 ? 15.347 -2.080 -8.771 1.00 89.88 83 HIS A N 1
ATOM 684 C CA . HIS A 1 83 ? 15.592 -3.057 -9.833 1.00 89.88 83 HIS A CA 1
ATOM 685 C C . HIS A 1 83 ? 15.189 -2.545 -11.228 1.00 89.88 83 HIS A C 1
ATOM 687 O O . HIS A 1 83 ? 15.738 -2.991 -12.235 1.00 89.88 83 HIS A O 1
ATOM 693 N N . TRP A 1 84 ? 14.224 -1.625 -11.302 1.00 87.19 84 TRP A N 1
ATOM 694 C CA . TRP A 1 84 ? 13.598 -1.198 -12.556 1.00 87.19 84 TRP A CA 1
ATOM 695 C C . TRP A 1 84 ? 14.048 0.182 -13.034 1.00 87.19 84 TRP A C 1
ATOM 697 O O . TRP A 1 84 ? 13.594 0.620 -14.094 1.00 87.19 84 TRP A O 1
ATOM 707 N N . GLY A 1 85 ? 14.912 0.865 -12.279 1.00 89.19 85 GLY A N 1
ATOM 708 C CA . GLY A 1 85 ? 15.317 2.220 -12.613 1.00 89.19 85 GLY A CA 1
ATOM 709 C C . GLY A 1 85 ? 16.007 2.986 -11.494 1.00 89.19 85 GLY A C 1
ATOM 710 O O . GLY A 1 85 ? 16.280 2.449 -10.424 1.00 89.19 85 GLY A O 1
ATOM 711 N N . THR A 1 86 ? 16.247 4.273 -11.727 1.00 93.50 86 THR A N 1
ATOM 712 C CA . THR A 1 86 ? 16.738 5.206 -10.702 1.00 93.50 86 THR A CA 1
ATOM 713 C C . THR A 1 86 ? 15.742 6.332 -10.489 1.00 93.50 86 THR A C 1
ATOM 715 O O . THR A 1 86 ? 15.163 6.849 -11.442 1.00 93.50 86 THR A O 1
ATOM 718 N N . TYR A 1 87 ? 15.532 6.744 -9.233 1.00 91.81 87 TYR A N 1
ATOM 719 C CA . TYR A 1 87 ? 14.650 7.871 -8.911 1.00 91.81 87 TYR A CA 1
ATOM 720 C C . TYR A 1 87 ? 14.985 9.099 -9.790 1.00 91.81 87 TYR A C 1
ATOM 722 O O . TYR A 1 87 ? 16.152 9.499 -9.831 1.00 91.81 87 TYR A O 1
ATOM 730 N N . PRO A 1 88 ? 14.006 9.727 -10.481 1.00 93.06 88 PRO A N 1
ATOM 731 C CA . PRO A 1 88 ? 12.551 9.646 -10.277 1.00 93.06 88 PRO A CA 1
ATOM 732 C C . PRO A 1 88 ? 11.809 8.555 -11.085 1.00 93.06 88 PRO A C 1
ATOM 734 O O . PRO A 1 88 ? 10.597 8.662 -11.286 1.00 93.06 88 PRO A O 1
ATOM 737 N N . PHE A 1 89 ? 12.515 7.518 -11.536 1.00 91.94 89 PHE A N 1
ATOM 738 C CA . PHE A 1 89 ? 12.024 6.361 -12.293 1.00 91.94 89 PHE A CA 1
ATOM 739 C C . PHE A 1 89 ? 11.292 6.730 -13.595 1.00 91.94 89 PHE A C 1
ATOM 741 O O . PHE A 1 89 ? 10.159 6.284 -13.805 1.00 91.94 89 PHE A O 1
ATOM 748 N N . PRO A 1 90 ? 11.877 7.572 -14.474 1.00 88.44 90 PRO A N 1
ATOM 749 C CA . PRO A 1 90 ? 11.204 7.983 -15.705 1.00 88.44 90 PRO A CA 1
ATOM 750 C C . PRO A 1 90 ? 10.934 6.805 -16.656 1.00 88.44 90 PRO A C 1
ATOM 752 O O . PRO A 1 90 ? 9.960 6.832 -17.404 1.00 88.44 90 PRO A O 1
ATOM 755 N N . GLU A 1 91 ? 11.753 5.757 -16.599 1.00 85.69 91 GLU A N 1
ATOM 756 C CA . GLU A 1 91 ? 11.612 4.527 -17.374 1.00 85.69 91 GLU A CA 1
ATOM 757 C C . GLU A 1 91 ? 10.555 3.546 -16.843 1.00 85.69 91 GLU A C 1
ATOM 759 O O . GLU A 1 91 ? 10.169 2.642 -17.590 1.00 85.69 91 GLU A O 1
ATOM 764 N N . VAL A 1 92 ? 10.088 3.676 -15.596 1.00 90.75 92 VAL A N 1
ATOM 765 C CA . VAL A 1 92 ? 9.110 2.743 -15.015 1.00 90.75 92 VAL A CA 1
ATOM 766 C C . VAL A 1 92 ? 7.701 3.131 -15.478 1.00 90.75 92 VAL A C 1
ATOM 768 O O . VAL A 1 92 ? 7.219 4.217 -15.136 1.00 90.75 92 VAL A O 1
ATOM 771 N N . PRO A 1 93 ? 7.003 2.273 -16.244 1.00 91.06 93 PRO A N 1
ATOM 772 C CA . PRO A 1 93 ? 5.690 2.613 -16.770 1.00 91.06 93 PRO A CA 1
ATOM 773 C C . PRO A 1 93 ? 4.656 2.786 -15.655 1.00 91.06 93 PRO A C 1
ATOM 775 O O . PRO A 1 93 ? 4.588 1.990 -14.721 1.00 91.06 93 PRO A O 1
ATOM 778 N N . ARG A 1 94 ? 3.820 3.825 -15.769 1.00 89.88 94 ARG A N 1
ATOM 779 C CA . ARG A 1 94 ? 2.759 4.128 -14.788 1.00 89.88 94 ARG A CA 1
ATOM 780 C C . ARG A 1 94 ? 1.397 3.550 -15.170 1.00 89.88 94 ARG A C 1
ATOM 782 O O . ARG A 1 94 ? 0.511 3.482 -14.324 1.00 89.88 94 ARG A O 1
ATOM 789 N N . ASN A 1 95 ? 1.241 3.122 -16.423 1.00 92.00 95 ASN A N 1
ATOM 790 C CA . ASN A 1 95 ? 0.043 2.457 -16.918 1.00 92.00 95 ASN A CA 1
ATOM 791 C C . ASN A 1 95 ? 0.315 0.972 -17.145 1.00 92.00 95 ASN A C 1
ATOM 793 O O . ASN A 1 95 ? 1.393 0.588 -17.600 1.00 92.00 95 ASN A O 1
ATOM 797 N N . TRP A 1 96 ? -0.704 0.149 -16.901 1.00 87.38 96 TRP A N 1
ATOM 798 C CA . TRP A 1 96 ? -0.630 -1.295 -17.120 1.00 87.38 96 TRP A CA 1
ATOM 799 C C . TRP A 1 96 ? -0.264 -1.653 -18.563 1.00 87.38 96 TRP A C 1
ATOM 801 O O . TRP A 1 96 ? 0.590 -2.503 -18.779 1.00 87.38 96 TRP A O 1
ATOM 811 N N . THR A 1 97 ? -0.870 -0.985 -19.546 1.00 88.38 97 THR A N 1
ATOM 812 C CA . THR A 1 97 ? -0.618 -1.255 -20.967 1.00 88.38 97 THR A CA 1
ATOM 813 C C . THR A 1 97 ? 0.843 -1.018 -21.339 1.00 88.38 97 THR A C 1
ATOM 815 O O . THR A 1 97 ? 1.453 -1.873 -21.970 1.00 88.38 97 THR A O 1
ATOM 818 N N . ASP A 1 98 ? 1.427 0.094 -20.889 1.00 87.50 98 ASP A N 1
ATOM 819 C CA . ASP A 1 98 ? 2.829 0.432 -21.152 1.00 87.50 98 ASP A CA 1
ATOM 820 C C . ASP A 1 98 ? 3.778 -0.565 -20.463 1.00 87.50 98 ASP A C 1
ATOM 822 O O . ASP A 1 98 ? 4.786 -0.972 -21.038 1.00 87.50 98 ASP A O 1
ATOM 826 N N . ALA A 1 99 ? 3.435 -1.010 -19.246 1.00 88.19 99 ALA A N 1
ATOM 827 C CA . ALA A 1 99 ? 4.176 -2.052 -18.534 1.00 88.19 99 ALA A CA 1
ATOM 828 C C . ALA A 1 99 ? 4.112 -3.401 -19.260 1.00 88.19 99 ALA A C 1
ATOM 830 O O . ALA A 1 99 ? 5.138 -4.057 -19.428 1.00 88.19 99 ALA A O 1
ATOM 831 N N . LEU A 1 100 ? 2.923 -3.796 -19.722 1.00 85.69 100 LEU A N 1
ATOM 832 C CA . LEU A 1 100 ? 2.717 -5.027 -20.474 1.00 85.69 100 LEU A CA 1
ATOM 833 C C . LEU A 1 100 ? 3.536 -5.004 -21.762 1.00 85.69 100 LEU A C 1
ATOM 835 O O . LEU A 1 100 ? 4.274 -5.932 -22.042 1.00 85.69 100 LEU A O 1
ATOM 839 N N . ILE A 1 101 ? 3.457 -3.915 -22.513 1.00 84.62 101 ILE A N 1
ATOM 840 C CA . ILE A 1 101 ? 4.217 -3.729 -23.744 1.00 84.62 101 ILE A CA 1
ATOM 841 C C . ILE A 1 101 ? 5.730 -3.803 -23.498 1.00 84.62 101 ILE A C 1
ATOM 843 O O . ILE A 1 101 ? 6.446 -4.419 -24.282 1.00 84.62 101 ILE A O 1
ATOM 847 N N . LYS A 1 102 ? 6.221 -3.173 -22.424 1.00 83.31 102 LYS A N 1
ATOM 848 C CA . LYS A 1 102 ? 7.655 -3.092 -22.129 1.00 83.31 102 LYS A CA 1
ATOM 849 C C . LYS A 1 102 ? 8.243 -4.405 -21.606 1.00 83.31 102 LYS A C 1
ATOM 851 O O . LYS A 1 102 ? 9.410 -4.681 -21.866 1.00 83.31 102 LYS A O 1
ATOM 856 N N . TYR A 1 103 ? 7.473 -5.179 -20.841 1.00 82.38 103 TYR A N 1
ATOM 857 C CA . TYR A 1 103 ? 7.992 -6.335 -20.100 1.00 82.38 103 TYR A CA 1
ATOM 858 C C . TYR A 1 103 ? 7.375 -7.683 -20.493 1.00 82.38 103 TYR A C 1
ATOM 860 O O . TYR A 1 103 ? 7.844 -8.713 -20.009 1.00 82.38 103 TYR A O 1
ATOM 868 N N . ALA A 1 104 ? 6.337 -7.724 -21.335 1.00 81.50 104 ALA A N 1
ATOM 869 C CA . ALA A 1 104 ? 5.769 -8.989 -21.792 1.00 81.50 104 ALA A CA 1
ATOM 870 C C . ALA A 1 104 ? 6.585 -9.599 -22.933 1.00 81.50 104 ALA A C 1
ATOM 872 O O . ALA A 1 104 ? 7.010 -8.921 -23.866 1.00 81.50 104 ALA A O 1
ATOM 873 N N . THR A 1 105 ? 6.696 -10.922 -22.892 1.00 80.50 105 THR A N 1
ATOM 874 C CA . THR A 1 105 ? 7.164 -11.738 -24.010 1.00 80.50 105 THR A CA 1
ATOM 875 C C . THR A 1 105 ? 5.961 -12.432 -24.629 1.00 80.50 10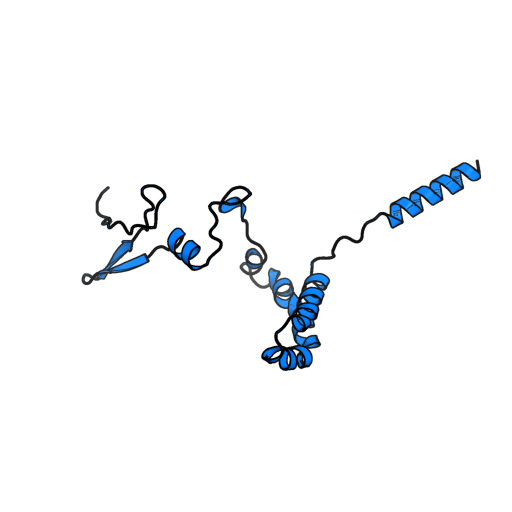5 THR A C 1
ATOM 877 O O . THR A 1 105 ? 5.183 -13.071 -23.915 1.00 80.50 105 THR A O 1
ATOM 880 N N . VAL A 1 106 ? 5.794 -12.328 -25.947 1.00 81.44 106 VAL A N 1
ATOM 881 C CA . VAL A 1 106 ? 4.704 -13.011 -26.653 1.00 81.44 106 VAL A CA 1
ATOM 882 C C . VAL A 1 106 ? 5.262 -14.268 -27.308 1.00 81.44 106 VAL A C 1
ATOM 884 O O . VAL A 1 106 ? 6.129 -14.183 -28.165 1.00 81.44 106 VAL A O 1
ATOM 887 N N . ASN A 1 107 ? 4.755 -15.437 -26.919 1.00 82.88 107 ASN A N 1
ATOM 888 C CA . ASN A 1 107 ? 5.134 -16.717 -27.518 1.00 82.88 107 ASN A CA 1
ATOM 889 C C . ASN A 1 107 ? 3.989 -17.217 -28.407 1.00 82.88 107 ASN A C 1
ATOM 891 O O . ASN A 1 107 ? 2.839 -17.259 -27.968 1.00 82.88 107 ASN A O 1
ATOM 895 N N . LEU A 1 108 ? 4.296 -17.605 -29.640 1.00 82.94 108 LEU A N 1
ATOM 896 C CA . LEU A 1 108 ? 3.355 -18.148 -30.614 1.00 82.94 108 LEU A CA 1
ATOM 897 C C . LEU A 1 108 ? 3.705 -19.604 -30.915 1.00 82.94 108 LEU A C 1
ATOM 899 O O . LEU A 1 108 ? 4.874 -19.944 -31.061 1.00 82.94 108 LEU A O 1
ATOM 903 N N . VAL A 1 109 ? 2.691 -20.457 -31.062 1.00 85.12 109 VAL A N 1
ATOM 904 C CA . VAL A 1 109 ? 2.877 -21.825 -31.562 1.00 85.12 109 VAL A CA 1
ATOM 905 C C . VAL A 1 109 ? 2.601 -21.829 -33.060 1.00 85.12 109 VAL A C 1
ATOM 907 O O . VAL A 1 109 ? 1.522 -21.444 -33.509 1.00 85.12 109 VAL A O 1
ATOM 910 N N . THR A 1 110 ? 3.593 -22.234 -33.842 1.00 81.19 110 THR A N 1
ATOM 911 C CA . THR A 1 110 ? 3.498 -22.316 -35.300 1.00 81.19 110 THR A CA 1
ATOM 912 C C . THR A 1 110 ? 2.670 -23.530 -35.729 1.00 81.19 110 THR A C 1
ATOM 914 O O . THR A 1 110 ? 2.534 -24.509 -34.996 1.00 81.19 110 THR A O 1
ATOM 917 N N . GLY A 1 111 ? 2.169 -23.527 -36.969 1.00 79.75 111 GLY A N 1
ATOM 918 C CA . GLY A 1 111 ? 1.444 -24.674 -37.541 1.00 79.75 111 GLY A CA 1
ATOM 919 C C . GLY A 1 111 ? 2.267 -25.968 -37.657 1.00 79.75 111 GLY A C 1
ATOM 920 O O . GLY A 1 111 ? 1.706 -27.016 -37.957 1.00 79.75 111 GLY A O 1
ATOM 921 N N . ARG A 1 112 ? 3.584 -25.911 -37.406 1.00 81.88 112 ARG A N 1
ATOM 922 C CA . ARG A 1 112 ? 4.486 -27.074 -37.345 1.00 81.88 112 ARG A CA 1
ATOM 923 C C . ARG A 1 112 ? 4.677 -27.618 -35.922 1.00 81.88 112 ARG A C 1
ATOM 925 O O . ARG A 1 112 ? 5.391 -28.599 -35.755 1.00 81.88 112 ARG A O 1
ATOM 932 N N . GLY A 1 113 ? 4.053 -27.001 -34.916 1.00 80.50 113 GLY A N 1
ATOM 933 C CA . GLY A 1 113 ? 4.208 -27.368 -33.506 1.00 80.50 113 GLY A CA 1
ATOM 934 C C . GLY A 1 113 ? 5.443 -26.769 -32.824 1.00 80.50 113 GLY A C 1
ATOM 935 O O . GLY A 1 113 ? 5.755 -27.169 -31.708 1.00 80.50 113 GLY A O 1
ATOM 936 N N . ASP A 1 114 ? 6.129 -25.823 -33.470 1.00 82.56 114 ASP A N 1
ATOM 937 C CA . ASP A 1 114 ? 7.305 -25.133 -32.919 1.00 82.56 114 ASP A CA 1
ATOM 938 C C . ASP A 1 114 ? 6.936 -23.792 -32.252 1.00 82.56 114 ASP A C 1
ATOM 940 O O . ASP A 1 114 ? 5.886 -23.224 -32.569 1.00 82.56 114 ASP A O 1
ATOM 944 N N . THR A 1 115 ? 7.782 -23.272 -31.356 1.00 81.44 115 THR A N 1
ATOM 945 C CA . THR A 1 115 ? 7.544 -22.026 -30.601 1.00 81.44 115 THR A CA 1
ATOM 946 C C . THR A 1 115 ? 8.325 -20.851 -31.188 1.00 81.44 115 THR A C 1
ATOM 948 O O . THR A 1 115 ? 9.551 -20.838 -31.166 1.00 81.44 115 THR A O 1
ATOM 951 N N . LEU A 1 116 ? 7.612 -19.819 -31.640 1.00 80.31 116 LEU A N 1
ATOM 952 C CA . LEU A 1 116 ? 8.180 -18.530 -32.030 1.00 80.31 116 LEU A CA 1
ATOM 953 C C . LEU A 1 116 ? 8.065 -17.538 -30.867 1.00 80.31 116 LEU A C 1
ATOM 955 O O . LEU A 1 116 ? 6.976 -17.338 -30.329 1.00 80.31 116 LEU A O 1
ATOM 959 N N . ILE A 1 117 ? 9.165 -16.883 -30.504 1.00 74.62 117 ILE A N 1
ATOM 960 C CA . ILE A 1 117 ? 9.188 -15.851 -29.462 1.00 74.62 117 ILE A CA 1
ATOM 961 C C . ILE A 1 117 ? 9.233 -14.478 -30.133 1.00 74.62 117 ILE A C 1
ATOM 963 O O . ILE A 1 117 ? 10.180 -14.151 -30.841 1.00 74.62 117 ILE A O 1
ATOM 967 N N . LEU A 1 118 ? 8.206 -13.664 -29.909 1.00 68.44 118 LEU A N 1
ATOM 968 C CA . LEU A 1 118 ? 8.172 -12.273 -30.335 1.00 68.44 118 LEU A CA 1
ATOM 969 C C . LEU A 1 118 ? 8.769 -11.395 -29.238 1.00 68.44 118 LEU A C 1
ATOM 971 O O . LEU A 1 118 ? 8.242 -11.299 -28.124 1.00 68.44 118 LEU A O 1
ATOM 975 N N . HIS A 1 119 ? 9.852 -10.716 -29.592 1.00 63.06 119 HIS A N 1
ATOM 976 C CA . HIS A 1 119 ? 10.455 -9.679 -28.775 1.00 63.06 119 HIS A CA 1
ATOM 977 C C . HIS A 1 119 ? 9.918 -8.321 -29.239 1.00 63.06 119 HIS A C 1
ATOM 979 O O . HIS A 1 119 ? 10.043 -7.960 -30.410 1.00 63.06 119 HIS A O 1
ATOM 985 N N . ALA A 1 120 ? 9.298 -7.566 -28.332 1.00 60.44 120 ALA A N 1
ATOM 986 C CA . ALA A 1 120 ? 9.011 -6.161 -28.584 1.00 60.44 120 ALA A CA 1
ATOM 987 C C . ALA A 1 120 ? 10.345 -5.404 -28.531 1.00 60.44 120 ALA A C 1
ATOM 989 O O . ALA A 1 120 ? 10.961 -5.312 -27.471 1.00 60.44 120 ALA A O 1
ATOM 990 N N . ASP A 1 121 ? 10.818 -4.914 -29.676 1.00 55.50 121 ASP A N 1
ATOM 991 C CA . ASP A 1 121 ? 12.041 -4.121 -29.745 1.00 55.50 121 ASP A CA 1
ATOM 992 C C . ASP A 1 121 ? 11.662 -2.641 -29.842 1.00 55.50 121 ASP A C 1
ATOM 994 O O . ASP A 1 121 ? 10.748 -2.242 -30.565 1.00 55.50 121 ASP A O 1
ATOM 998 N N . THR A 1 122 ? 12.354 -1.807 -29.076 1.00 53.03 122 THR A N 1
ATOM 999 C CA . THR A 1 122 ? 12.167 -0.353 -29.118 1.00 53.03 122 THR A CA 1
ATOM 1000 C C . THR A 1 122 ? 13.356 0.251 -29.854 1.00 53.03 122 THR A C 1
ATOM 1002 O O . THR A 1 122 ? 14.141 1.002 -29.276 1.00 53.03 122 THR A O 1
ATOM 1005 N N . LEU A 1 123 ? 13.538 -0.097 -31.132 1.00 42.47 123 LEU A N 1
ATOM 1006 C CA . LEU A 1 123 ? 14.564 0.544 -31.953 1.00 42.47 123 LEU A CA 1
ATOM 1007 C C . LEU A 1 123 ? 14.255 2.048 -32.050 1.00 42.47 123 LEU A C 1
ATOM 1009 O O . LEU A 1 123 ? 13.367 2.470 -32.784 1.00 42.47 123 LEU A O 1
ATOM 1013 N N . GLY A 1 124 ? 14.999 2.867 -31.301 1.00 47.06 124 GLY A N 1
ATOM 1014 C CA . GLY A 1 124 ? 15.055 4.320 -31.496 1.00 47.06 124 GLY A CA 1
ATOM 1015 C C . GLY A 1 124 ? 14.182 5.196 -30.591 1.00 47.06 124 GLY A C 1
ATOM 1016 O O . GLY A 1 124 ? 14.033 6.377 -30.888 1.00 47.06 124 GLY A O 1
ATOM 1017 N N . GLY A 1 125 ? 13.627 4.685 -29.487 1.00 46.31 125 GLY A N 1
ATOM 1018 C CA . GLY A 1 125 ? 12.963 5.545 -28.490 1.00 46.31 125 GLY A CA 1
ATOM 1019 C C . GLY A 1 125 ? 11.604 6.126 -28.911 1.00 46.31 125 GLY A C 1
ATOM 1020 O O . GLY A 1 125 ? 11.092 7.029 -28.254 1.00 46.31 125 GLY A O 1
ATOM 1021 N N . ALA A 1 126 ? 10.988 5.592 -29.962 1.00 45.78 126 ALA A N 1
ATOM 1022 C CA . ALA A 1 126 ? 9.584 5.809 -30.282 1.00 45.78 126 ALA A CA 1
ATOM 1023 C C . ALA A 1 126 ? 8.886 4.450 -30.364 1.00 45.78 126 ALA A C 1
ATOM 1025 O O . ALA A 1 126 ? 9.522 3.496 -30.789 1.00 45.78 126 ALA A O 1
ATOM 1026 N N . GLN A 1 127 ? 7.631 4.423 -29.897 1.00 43.75 127 GLN A N 1
ATOM 1027 C CA . GLN A 1 127 ? 6.600 3.369 -29.924 1.00 43.75 127 GLN A CA 1
ATOM 1028 C C . GLN A 1 127 ? 7.050 1.920 -30.223 1.00 43.75 127 GLN A C 1
ATOM 1030 O O . GLN A 1 127 ? 7.709 1.672 -31.225 1.00 43.75 127 GLN A O 1
ATOM 1035 N N . PRO A 1 128 ? 6.601 0.925 -29.440 1.00 45.47 128 PRO A N 1
ATOM 1036 C CA . PRO A 1 128 ? 7.050 -0.461 -29.581 1.00 45.47 128 PRO A CA 1
ATOM 1037 C C . PRO A 1 128 ? 6.784 -0.974 -30.995 1.00 45.47 128 PRO A C 1
ATOM 1039 O O . PRO A 1 128 ? 5.636 -0.993 -31.447 1.00 45.47 128 PRO A O 1
ATOM 1042 N N . VAL A 1 129 ? 7.840 -1.406 -31.681 1.00 48.94 129 VAL A N 1
ATOM 1043 C CA . VAL A 1 129 ? 7.737 -2.066 -32.979 1.00 48.94 129 VAL A CA 1
ATOM 1044 C C . VAL A 1 129 ? 7.997 -3.548 -32.740 1.00 48.94 129 VAL A C 1
ATOM 1046 O O . VAL A 1 129 ? 9.043 -3.945 -32.229 1.00 48.94 129 VAL A O 1
ATOM 1049 N N . PHE A 1 130 ? 7.027 -4.396 -33.074 1.00 49.56 130 PHE A N 1
ATOM 1050 C CA . PHE A 1 130 ? 7.231 -5.841 -33.025 1.00 49.56 130 PHE A CA 1
ATOM 1051 C C . PHE A 1 130 ? 8.141 -6.240 -34.190 1.00 49.56 130 PHE A C 1
ATOM 1053 O O . PHE A 1 130 ? 7.707 -6.253 -35.342 1.00 49.56 130 PHE A O 1
ATOM 1060 N N . ASN A 1 131 ? 9.408 -6.530 -33.891 1.00 46.91 131 ASN A N 1
ATOM 1061 C CA . ASN A 1 131 ? 10.363 -7.030 -34.871 1.00 46.91 131 ASN A CA 1
ATOM 1062 C C . ASN A 1 131 ? 10.297 -8.557 -34.925 1.00 46.91 131 ASN A C 1
ATOM 1064 O O . ASN A 1 131 ? 10.384 -9.243 -33.907 1.00 46.91 131 ASN A O 1
ATOM 1068 N N . PHE A 1 132 ? 10.161 -9.088 -36.136 1.00 48.81 132 PHE A N 1
ATOM 1069 C CA . PHE A 1 132 ? 10.197 -10.521 -36.393 1.00 48.81 132 PHE A CA 1
ATOM 1070 C C . PHE A 1 132 ? 11.656 -10.961 -36.483 1.00 48.81 132 PHE A C 1
ATOM 1072 O O . PHE A 1 132 ? 12.387 -10.502 -37.362 1.00 48.81 132 PHE A O 1
ATOM 1079 N N . ARG A 1 133 ? 12.095 -11.830 -35.573 1.00 49.03 133 ARG A N 1
ATOM 1080 C CA . ARG A 1 133 ? 13.397 -12.481 -35.686 1.00 49.03 133 ARG A CA 1
ATOM 1081 C C . ARG A 1 133 ? 13.233 -13.959 -35.374 1.00 49.03 133 ARG A C 1
ATOM 1083 O O . ARG A 1 133 ? 12.871 -14.318 -34.258 1.00 49.03 133 ARG A O 1
ATOM 1090 N N . ASP A 1 134 ? 13.462 -14.787 -36.383 1.00 44.84 134 ASP A N 1
ATOM 1091 C CA . ASP A 1 134 ? 13.445 -16.236 -36.235 1.00 44.84 134 ASP A CA 1
ATOM 1092 C C . ASP A 1 134 ? 14.654 -16.672 -35.397 1.00 44.84 134 ASP A C 1
ATOM 1094 O O . ASP A 1 134 ? 15.742 -16.096 -35.492 1.00 44.84 134 ASP A O 1
ATOM 1098 N N . SER A 1 135 ? 14.468 -17.697 -34.570 1.00 47.75 135 SER A N 1
ATOM 1099 C CA . SER A 1 135 ? 15.471 -18.241 -33.643 1.00 47.75 135 SER A CA 1
ATOM 1100 C C . SER A 1 135 ? 16.661 -18.939 -34.328 1.00 47.75 135 SER A C 1
ATOM 1102 O O . SER A 1 135 ? 17.491 -19.533 -33.643 1.00 47.75 135 SER A O 1
ATOM 1104 N N . GLU A 1 136 ? 16.786 -18.854 -35.656 1.00 43.25 136 GLU A N 1
ATOM 1105 C CA . GLU A 1 136 ? 17.796 -19.570 -36.449 1.00 43.25 136 GLU A CA 1
ATOM 1106 C C . GLU A 1 136 ? 19.024 -18.735 -36.871 1.00 43.25 136 GLU A C 1
ATOM 1108 O O . GLU A 1 136 ? 19.823 -19.202 -37.680 1.00 43.25 136 GLU A O 1
ATOM 1113 N N . SER A 1 137 ? 19.255 -17.532 -36.329 1.00 38.84 137 SER A N 1
ATOM 1114 C CA . SER A 1 137 ? 20.523 -16.810 -36.562 1.00 38.84 137 SER A CA 1
ATOM 1115 C C . SER A 1 137 ? 21.383 -16.759 -35.297 1.00 38.84 137 SER A C 1
ATOM 1117 O O . SER A 1 137 ? 21.161 -15.895 -34.442 1.00 38.84 137 SER A O 1
ATOM 1119 N N . GLY A 1 138 ? 22.337 -17.691 -35.196 1.00 36.53 138 GLY A N 1
ATOM 1120 C CA . GLY A 1 138 ? 23.484 -17.598 -34.284 1.00 36.53 138 GLY A CA 1
ATOM 1121 C C . GLY A 1 138 ? 24.431 -16.453 -34.624 1.00 36.53 138 GLY A C 1
ATOM 1122 O O . GLY A 1 138 ? 24.377 -15.949 -35.770 1.00 36.53 138 GLY A O 1
#